Protein AF-W2TUQ8-F1 (afdb_monomer)

Organism: Necator americanus (NCBI:txid51031)

Secondary structure (DSSP, 8-state):
---HHHHHHHHHHHHHHHHHHHHHTT-HHHHHHHHHHHHHHHTTS-----SSHHHHHHHHHHHHHHHHHHHHHHHHHHHHTT----TT--THHHHHHHHHHHHHHHHHH-

Mean predicted aligned error: 3.79 Å

Nearest PDB structures (foldseek):
  2hr2-assembly2_B  TM=3.481E-01  e=4.767E+00  Chlorobaculum tepidum TLS
  5z2c-assembly3_C  TM=3.132E-01  e=8.688E+00  Homo sapiens

Radius of gyration: 14.85 Å; Cα contacts (8 Å, |Δi|>4): 88; chains: 1; bounding box: 42×17×43 Å

InterPro domains:
  IPR021773 Trafficking protein particle complex subunit 11 [PF11817] (6-103)

Foldseek 3Di:
DPAVVVVLVVLLVVLLVVLLVCLVVLNNVVNVVSLVVSCVPQLPDFLGDDPDPLVSLLSSLLSQLVSLVSSLVSVVVSVVVPRDDDPVRHSVVSNVSSVVSVVVSVVSVD

Solvent-accessible surface area (backbone atoms only — not comparable to full-atom values): 6061 Å² total; per-residue (Å²): 127,85,54,60,65,60,52,50,50,52,55,50,50,51,51,51,52,51,31,50,53,25,39,77,69,66,32,58,68,58,24,49,53,50,49,53,51,49,45,71,63,54,68,79,42,85,54,62,95,53,102,38,72,66,56,13,46,42,54,43,37,53,51,48,18,49,53,28,40,51,51,23,53,53,49,54,52,33,41,76,72,67,35,84,81,46,92,89,65,58,48,63,64,32,43,52,51,15,52,52,34,50,52,54,42,55,66,72,74,108

Sequence (110 aa):
MIDIFEWRSVVGLLNYKICELCFLHNMAVEAINQMRRHQAVFFSGPAGVYPTPQLASIELQLWNAKQCWHFAQLFEQAVVNGLTALATLNPGTHLDLAASLYSAVNKSIL

pLDDT: mean 92.05, std 8.43, range [51.94, 98.69]

Structure (mmCIF, N/CA/C/O backbone):
data_AF-W2TUQ8-F1
#
_entry.id   AF-W2TUQ8-F1
#
loop_
_atom_site.group_PDB
_atom_site.id
_atom_site.type_symbol
_atom_site.label_atom_id
_atom_site.label_alt_id
_atom_site.label_comp_id
_atom_site.label_asym_id
_atom_site.label_entity_id
_atom_site.label_seq_id
_atom_site.pdbx_PDB_ins_code
_atom_site.Cartn_x
_atom_site.Cartn_y
_atom_site.Cartn_z
_atom_site.occupancy
_atom_site.B_iso_or_equiv
_atom_site.auth_seq_id
_atom_site.auth_comp_id
_atom_site.auth_asym_id
_atom_site.auth_atom_id
_atom_site.pdbx_PDB_model_num
ATOM 1 N N . MET A 1 1 ? 25.094 -2.078 -5.299 1.00 51.94 1 MET A N 1
ATOM 2 C CA . MET A 1 1 ? 23.861 -1.339 -5.634 1.00 51.94 1 MET A CA 1
ATOM 3 C C . MET A 1 1 ? 22.786 -1.995 -4.788 1.00 51.94 1 MET A C 1
ATOM 5 O O . MET A 1 1 ? 22.574 -3.177 -5.001 1.00 51.94 1 MET A O 1
ATOM 9 N N . ILE A 1 2 ? 22.263 -1.338 -3.743 1.00 57.12 2 ILE A N 1
ATOM 10 C CA . ILE A 1 2 ? 21.142 -1.917 -2.977 1.00 57.12 2 ILE A CA 1
ATOM 11 C C . ILE A 1 2 ? 20.002 -2.096 -3.972 1.00 57.12 2 ILE A C 1
ATOM 13 O O . ILE A 1 2 ? 19.683 -1.148 -4.696 1.00 57.12 2 ILE A O 1
ATOM 17 N N . ASP A 1 3 ? 19.471 -3.309 -4.063 1.00 85.25 3 ASP A N 1
ATOM 18 C CA . ASP A 1 3 ? 18.393 -3.613 -4.987 1.00 85.25 3 ASP A CA 1
ATOM 19 C C . ASP A 1 3 ? 17.174 -2.774 -4.577 1.00 85.25 3 ASP A C 1
ATOM 21 O O . ASP A 1 3 ? 16.718 -2.811 -3.431 1.00 85.25 3 ASP A O 1
ATOM 25 N N . ILE A 1 4 ? 16.664 -1.948 -5.495 1.00 89.44 4 ILE A N 1
ATOM 26 C CA . ILE A 1 4 ? 15.510 -1.084 -5.223 1.00 89.44 4 ILE A CA 1
ATOM 27 C C . ILE A 1 4 ? 14.300 -1.901 -4.753 1.00 89.44 4 ILE A C 1
ATOM 29 O O . ILE A 1 4 ? 13.457 -1.387 -4.015 1.00 89.44 4 ILE A O 1
ATOM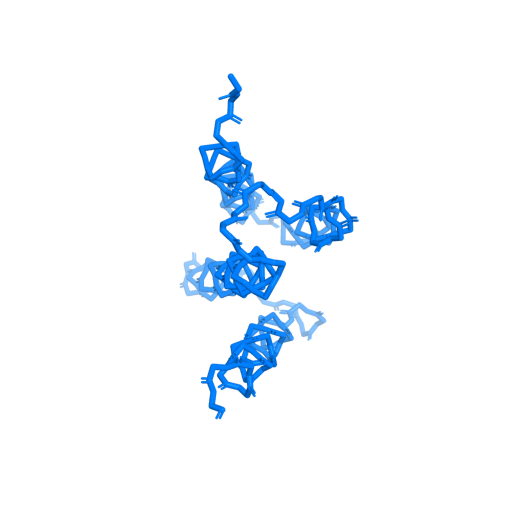 33 N N . PHE A 1 5 ? 14.236 -3.173 -5.152 1.00 87.50 5 PHE A N 1
ATOM 34 C CA . PHE A 1 5 ? 13.241 -4.130 -4.712 1.00 87.50 5 PHE A CA 1
ATOM 35 C C . PHE A 1 5 ? 13.354 -4.435 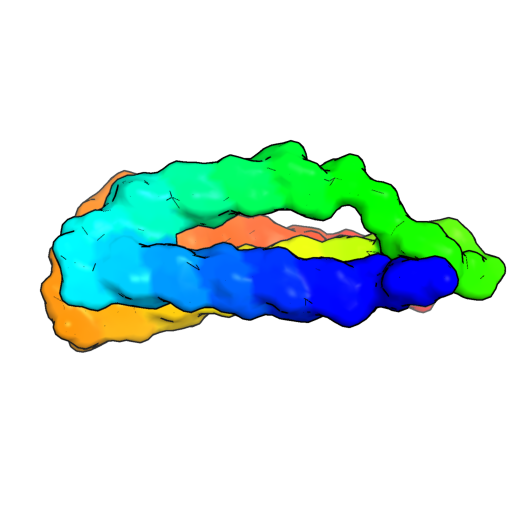-3.212 1.00 87.50 5 PHE A C 1
ATOM 37 O O . PHE A 1 5 ? 12.350 -4.392 -2.496 1.00 87.50 5 PHE A O 1
ATOM 44 N N . GLU A 1 6 ? 14.565 -4.682 -2.706 1.00 91.69 6 GLU A N 1
ATOM 45 C CA . GLU A 1 6 ? 14.816 -4.911 -1.277 1.00 91.69 6 GLU A CA 1
ATOM 46 C C . GLU A 1 6 ? 14.442 -3.670 -0.464 1.00 91.69 6 GLU A C 1
ATOM 48 O O . GLU A 1 6 ? 13.732 -3.760 0.540 1.00 91.69 6 GLU A O 1
ATOM 53 N N . TRP A 1 7 ? 14.841 -2.489 -0.943 1.00 92.56 7 TRP A N 1
ATOM 54 C CA . TRP A 1 7 ? 14.501 -1.224 -0.297 1.00 92.56 7 TRP A CA 1
ATOM 55 C C . TRP A 1 7 ? 12.984 -0.988 -0.243 1.00 92.56 7 TRP A C 1
ATOM 57 O O . TRP A 1 7 ? 12.443 -0.710 0.828 1.00 92.56 7 TRP A O 1
ATOM 67 N N . ARG A 1 8 ? 12.272 -1.167 -1.364 1.00 94.19 8 ARG A N 1
ATOM 68 C CA . ARG A 1 8 ? 10.803 -1.071 -1.421 1.00 94.19 8 ARG A CA 1
ATOM 69 C C . ARG A 1 8 ? 10.118 -2.089 -0.514 1.00 94.19 8 ARG A C 1
ATOM 71 O O . ARG A 1 8 ? 9.096 -1.773 0.098 1.00 94.19 8 ARG A O 1
ATOM 78 N N . SER A 1 9 ? 10.673 -3.293 -0.404 1.00 94.19 9 SER A N 1
ATOM 79 C CA . SER A 1 9 ? 10.156 -4.339 0.482 1.00 94.19 9 SER A CA 1
ATOM 80 C C . SER A 1 9 ? 10.253 -3.922 1.949 1.00 94.19 9 SER A C 1
ATOM 82 O O . SER A 1 9 ? 9.261 -3.998 2.674 1.00 94.19 9 SER A O 1
ATOM 84 N N . VAL A 1 10 ? 11.408 -3.398 2.376 1.00 96.56 10 VAL A N 1
ATOM 85 C CA . VAL A 1 10 ? 11.610 -2.904 3.748 1.00 96.56 10 VAL A CA 1
ATOM 86 C C . VAL A 1 10 ? 10.714 -1.700 4.039 1.00 96.56 10 VAL A C 1
ATOM 88 O O . VAL A 1 10 ? 10.024 -1.678 5.056 1.00 96.56 10 VAL A O 1
ATOM 91 N N . VAL A 1 11 ? 10.671 -0.713 3.142 1.00 96.44 11 VAL A N 1
ATOM 92 C CA . VAL A 1 11 ? 9.857 0.500 3.317 1.00 96.44 11 VAL A CA 1
ATOM 93 C C . VAL A 1 11 ? 8.361 0.172 3.365 1.00 96.44 11 VAL A C 1
ATOM 95 O O . VAL A 1 11 ? 7.640 0.719 4.202 1.00 96.44 11 VAL A O 1
ATOM 98 N N . GLY A 1 12 ? 7.891 -0.742 2.512 1.00 97.81 12 GLY A N 1
ATOM 99 C CA . GLY A 1 12 ? 6.508 -1.218 2.530 1.00 97.81 12 GLY A CA 1
ATOM 100 C C . GLY A 1 12 ? 6.161 -1.960 3.823 1.00 97.81 12 GLY A C 1
ATOM 101 O O . GLY A 1 12 ? 5.147 -1.663 4.452 1.00 97.81 12 GLY A O 1
ATOM 102 N N . LEU A 1 13 ? 7.038 -2.864 4.279 1.00 98.44 13 LEU A N 1
ATOM 103 C CA . LEU A 1 13 ? 6.852 -3.594 5.537 1.00 98.44 13 LEU A CA 1
ATOM 104 C C . LEU A 1 13 ? 6.801 -2.653 6.748 1.00 98.44 13 LEU A C 1
ATOM 106 O O . LEU A 1 13 ? 5.931 -2.800 7.606 1.00 98.44 13 LEU A O 1
ATOM 110 N N . LEU A 1 14 ? 7.706 -1.673 6.817 1.00 98.62 14 LEU A N 1
ATOM 111 C CA . LEU A 1 14 ? 7.708 -0.679 7.890 1.00 98.62 14 LEU A CA 1
ATOM 112 C C . LEU A 1 14 ? 6.414 0.135 7.891 1.00 98.62 14 LEU A C 1
ATOM 114 O O . LEU A 1 14 ? 5.808 0.311 8.944 1.00 98.62 14 LEU A O 1
ATOM 118 N N . ASN A 1 15 ? 5.954 0.584 6.721 1.00 98.56 15 ASN A N 1
ATOM 119 C CA . ASN A 1 15 ? 4.695 1.314 6.619 1.00 98.56 15 ASN A CA 1
ATOM 120 C C . ASN A 1 15 ? 3.500 0.475 7.085 1.00 98.56 15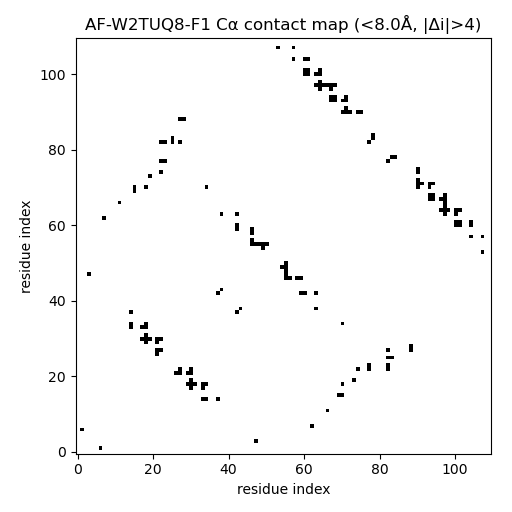 ASN A C 1
ATOM 122 O O . ASN A 1 15 ? 2.683 0.965 7.864 1.00 98.56 15 ASN A O 1
ATOM 126 N N . TYR A 1 16 ? 3.439 -0.791 6.663 1.00 98.62 16 TYR A N 1
ATOM 127 C CA . TYR A 1 16 ? 2.425 -1.741 7.113 1.00 98.62 16 TYR A CA 1
ATOM 128 C C . TYR A 1 16 ? 2.416 -1.853 8.642 1.00 98.62 16 TYR A C 1
ATOM 130 O O . TYR A 1 16 ? 1.373 -1.681 9.267 1.00 98.62 16 TYR A O 1
ATOM 138 N N . LYS A 1 17 ? 3.584 -2.076 9.260 1.00 98.69 17 LYS A N 1
ATOM 139 C CA . LYS A 1 17 ? 3.695 -2.242 10.716 1.00 98.69 17 LYS A CA 1
ATOM 140 C C . LYS A 1 17 ? 3.375 -0.972 11.498 1.00 98.69 17 LYS A C 1
ATOM 142 O O . LYS A 1 17 ? 2.741 -1.063 12.543 1.00 98.69 17 LYS A O 1
ATOM 147 N N . ILE A 1 18 ? 3.743 0.205 10.992 1.00 98.62 18 ILE A N 1
ATOM 148 C CA . ILE A 1 18 ? 3.353 1.477 11.616 1.00 98.62 18 ILE A CA 1
ATOM 149 C C . ILE A 1 18 ? 1.829 1.636 11.580 1.00 98.62 18 I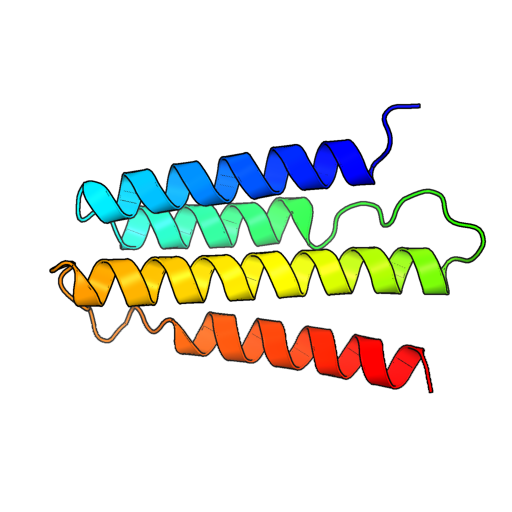LE A C 1
ATOM 151 O O . ILE A 1 18 ? 1.229 1.930 12.611 1.00 98.62 18 ILE A O 1
ATOM 155 N N . CYS A 1 1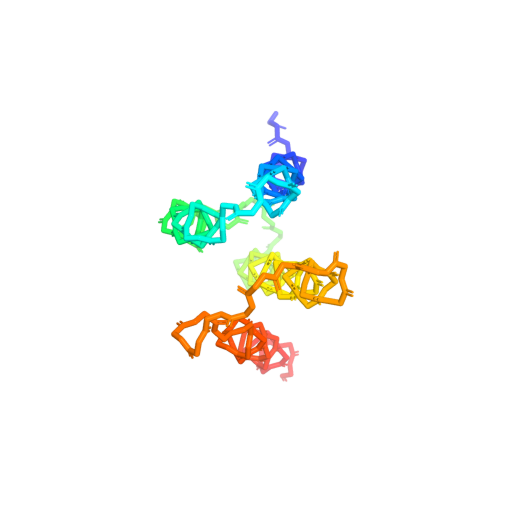9 ? 1.189 1.395 10.431 1.00 97.69 19 CYS A N 1
ATOM 156 C CA . CYS A 1 19 ? -0.269 1.482 10.320 1.00 97.69 19 CYS A CA 1
ATOM 157 C C . CYS A 1 19 ? -0.969 0.454 11.223 1.00 97.69 19 CYS A C 1
ATOM 159 O O . CYS A 1 19 ? -1.953 0.789 11.874 1.00 97.69 19 CYS A O 1
ATOM 161 N N . GLU A 1 20 ? -0.441 -0.771 11.306 1.00 97.75 20 GLU A N 1
ATOM 162 C CA . GLU A 1 20 ? -0.974 -1.844 12.157 1.00 97.75 20 GLU A CA 1
ATOM 163 C C . GLU A 1 20 ? -0.937 -1.427 13.628 1.00 97.75 20 GLU A C 1
ATOM 165 O O . GLU A 1 20 ? -1.947 -1.515 14.321 1.00 97.75 20 GLU A O 1
ATOM 170 N N . LEU A 1 21 ? 0.193 -0.879 14.085 1.00 98.19 21 LEU A N 1
ATOM 171 C CA . LEU A 1 21 ? 0.321 -0.335 15.435 1.00 98.19 21 LEU A CA 1
ATOM 172 C C . LEU A 1 21 ? -0.649 0.821 15.682 1.00 98.19 21 LEU A C 1
ATOM 174 O O . LEU A 1 21 ? -1.276 0.859 16.739 1.00 98.19 21 LEU A O 1
ATOM 178 N N . CYS A 1 22 ? -0.809 1.741 14.728 1.00 96.31 22 CYS A N 1
ATOM 179 C CA . CYS A 1 22 ? -1.789 2.819 14.841 1.00 96.31 22 CYS A CA 1
ATOM 180 C C . CYS A 1 22 ? -3.210 2.265 15.020 1.00 96.31 22 CYS A C 1
ATOM 182 O O . CYS A 1 22 ? -3.915 2.671 15.942 1.00 96.31 22 CYS A O 1
ATOM 184 N N . PHE A 1 23 ? -3.615 1.288 14.208 1.00 95.25 23 PHE A N 1
ATOM 185 C CA . PHE A 1 23 ? -4.932 0.672 14.332 1.00 95.25 23 PHE A CA 1
ATOM 186 C C . PHE A 1 23 ? -5.126 -0.083 15.652 1.00 95.25 23 PHE A C 1
ATOM 188 O O . PHE A 1 23 ? -6.174 0.072 16.275 1.00 95.25 23 PHE A O 1
ATOM 195 N N . LEU A 1 24 ? -4.115 -0.818 16.130 1.00 95.38 24 LEU A N 1
ATOM 196 C CA . LEU A 1 24 ? -4.156 -1.502 17.432 1.00 95.38 24 LEU A CA 1
ATOM 197 C C . LEU A 1 24 ? -4.375 -0.539 18.610 1.00 95.38 24 LEU A C 1
ATOM 199 O O . LEU A 1 24 ? -4.946 -0.931 19.623 1.00 95.38 24 LEU A O 1
ATOM 203 N N . HIS A 1 25 ? -3.956 0.720 18.474 1.00 94.81 25 HIS A N 1
ATOM 204 C CA . HIS A 1 25 ? -4.142 1.770 19.480 1.00 94.81 25 HIS A CA 1
ATOM 205 C C . HIS A 1 25 ? -5.342 2.686 19.185 1.00 94.81 25 HIS A C 1
ATOM 207 O O . HIS A 1 25 ? -5.441 3.770 19.754 1.00 94.81 25 HIS A O 1
ATOM 213 N N . ASN A 1 26 ? -6.253 2.275 18.296 1.00 91.94 26 ASN A N 1
ATOM 214 C CA . ASN A 1 26 ? -7.430 3.048 17.889 1.00 91.94 26 ASN A CA 1
ATOM 215 C C . ASN A 1 26 ? -7.098 4.428 17.266 1.00 91.94 26 ASN A C 1
ATOM 217 O O . ASN A 1 26 ? -7.908 5.353 17.302 1.00 91.94 26 ASN A O 1
ATOM 221 N N . MET A 1 27 ? -5.909 4.561 16.668 1.00 93.50 27 MET A N 1
ATOM 222 C CA . MET A 1 27 ? -5.378 5.772 16.023 1.00 93.50 27 MET A CA 1
ATOM 223 C C . MET A 1 27 ? -5.545 5.704 14.492 1.00 93.50 27 MET A C 1
ATOM 225 O O . MET A 1 27 ? -4.581 5.655 13.724 1.00 93.50 27 MET A O 1
ATOM 229 N N . ALA A 1 28 ? -6.793 5.620 14.020 1.00 92.12 28 ALA A N 1
ATOM 230 C CA . ALA A 1 28 ? -7.089 5.416 12.595 1.00 92.12 28 ALA A CA 1
ATOM 231 C C . ALA A 1 28 ? -6.672 6.606 11.707 1.00 92.12 28 ALA A C 1
ATOM 233 O O . ALA A 1 28 ? -6.244 6.422 10.566 1.00 92.12 28 ALA A O 1
ATOM 234 N N . VAL A 1 29 ? -6.776 7.833 12.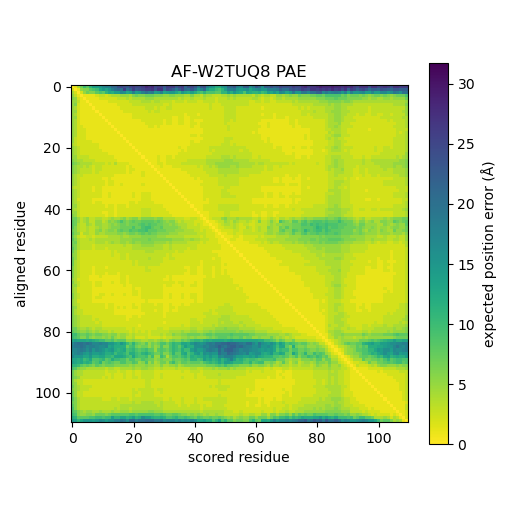224 1.00 91.69 29 VAL A N 1
ATOM 235 C CA . VAL A 1 29 ? -6.414 9.055 11.486 1.00 91.69 29 VAL A CA 1
ATOM 236 C C . VAL A 1 29 ? -4.903 9.113 11.252 1.00 91.69 29 VAL A C 1
ATOM 238 O O . VAL A 1 29 ? -4.449 9.469 10.165 1.00 91.69 29 VAL A O 1
ATOM 241 N N . GLU A 1 30 ? -4.121 8.706 12.245 1.00 94.44 30 GLU A N 1
ATOM 242 C CA . GLU A 1 30 ? -2.667 8.619 12.206 1.00 94.44 30 GLU A CA 1
ATOM 243 C C . GLU A 1 30 ? -2.211 7.573 11.190 1.00 94.44 30 GLU A C 1
ATOM 245 O O . GLU A 1 30 ? -1.339 7.872 10.374 1.00 94.44 30 GLU A O 1
ATOM 250 N N . ALA A 1 31 ? -2.845 6.394 11.166 1.00 95.19 31 ALA A N 1
ATOM 251 C CA . ALA A 1 31 ? -2.574 5.362 10.162 1.00 95.19 31 ALA A CA 1
ATOM 252 C C . ALA A 1 31 ? -2.799 5.890 8.733 1.00 95.19 31 ALA A C 1
ATOM 254 O O . ALA A 1 31 ? -1.984 5.674 7.836 1.00 95.19 31 ALA A O 1
ATOM 255 N N . ILE A 1 32 ? -3.881 6.642 8.518 1.00 93.81 32 ILE A N 1
ATOM 256 C CA . ILE A 1 32 ? -4.203 7.231 7.212 1.00 93.81 32 ILE A CA 1
ATOM 257 C C . ILE A 1 32 ? -3.205 8.320 6.829 1.00 93.81 32 ILE A C 1
ATOM 259 O O . ILE A 1 32 ? -2.740 8.359 5.689 1.00 93.81 32 ILE A O 1
ATOM 263 N N . ASN A 1 33 ? -2.849 9.203 7.760 1.00 94.69 33 ASN A N 1
ATOM 264 C CA . ASN A 1 33 ? -1.844 10.231 7.510 1.00 94.69 33 ASN A CA 1
ATOM 265 C C . ASN A 1 33 ? -0.475 9.609 7.206 1.00 94.69 33 ASN A C 1
ATOM 267 O O . ASN A 1 33 ? 0.220 10.076 6.301 1.00 94.69 33 ASN A O 1
ATOM 271 N N . GLN A 1 34 ? -0.124 8.523 7.896 1.00 96.81 34 GLN A N 1
ATOM 272 C CA . GLN A 1 34 ? 1.070 7.741 7.611 1.00 96.81 34 GLN A CA 1
ATOM 273 C C . GLN A 1 34 ? 1.026 7.147 6.197 1.00 96.81 34 GLN A C 1
ATOM 275 O O . GLN A 1 34 ? 1.982 7.321 5.439 1.00 96.81 34 GLN A O 1
ATOM 280 N N . MET A 1 35 ? -0.090 6.529 5.797 1.00 96.81 35 MET A N 1
ATOM 281 C CA . MET A 1 35 ? -0.260 5.993 4.445 1.00 96.81 35 MET A CA 1
ATOM 282 C C . MET A 1 35 ? -0.166 7.087 3.372 1.00 96.81 35 MET A C 1
ATOM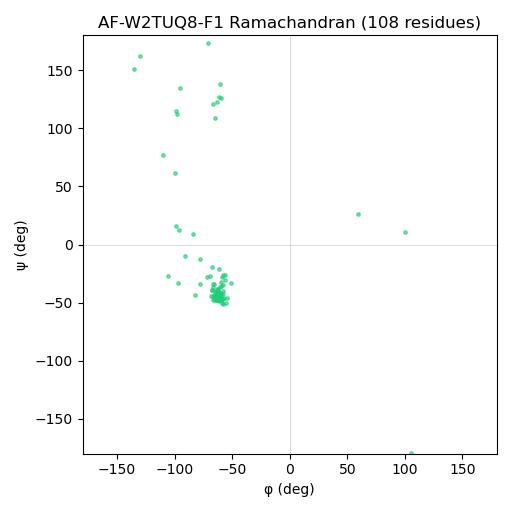 284 O O . MET A 1 35 ? 0.552 6.920 2.389 1.00 96.81 35 MET A O 1
ATOM 288 N N . ARG A 1 36 ? -0.815 8.242 3.565 1.00 95.31 36 ARG A N 1
ATOM 289 C CA . ARG A 1 36 ? -0.722 9.382 2.631 1.00 95.31 36 ARG A CA 1
ATOM 290 C C . ARG A 1 36 ? 0.708 9.895 2.497 1.00 95.31 36 ARG A C 1
ATOM 292 O O . ARG A 1 36 ? 1.160 10.173 1.390 1.00 95.31 36 ARG A O 1
ATOM 299 N N . ARG A 1 37 ? 1.436 10.002 3.613 1.00 96.81 37 ARG A N 1
ATOM 300 C CA . ARG A 1 37 ? 2.849 10.396 3.602 1.00 96.81 37 ARG A CA 1
ATOM 301 C C . ARG A 1 37 ? 3.697 9.370 2.856 1.00 96.81 37 ARG A C 1
ATOM 303 O O . ARG A 1 37 ? 4.529 9.759 2.044 1.00 96.81 37 ARG A O 1
ATOM 310 N N . HIS A 1 38 ? 3.477 8.081 3.102 1.00 97.50 38 HIS A N 1
ATOM 311 C CA . HIS A 1 38 ? 4.161 7.008 2.388 1.00 97.50 38 HIS A CA 1
ATOM 312 C C . HIS A 1 38 ? 3.899 7.084 0.876 1.00 97.50 38 HIS A C 1
ATOM 314 O O . HIS A 1 38 ? 4.846 7.068 0.095 1.00 97.50 38 HIS A O 1
ATOM 320 N N . GLN A 1 39 ? 2.646 7.267 0.454 1.00 96.81 39 GLN A N 1
ATOM 321 C CA . GLN A 1 39 ? 2.301 7.469 -0.955 1.00 96.81 39 GLN A CA 1
ATOM 322 C C . GLN A 1 39 ? 3.031 8.681 -1.548 1.00 96.81 39 GLN A C 1
ATOM 324 O O . GLN A 1 39 ? 3.715 8.549 -2.558 1.00 96.81 39 GLN A O 1
ATOM 329 N N . ALA A 1 40 ? 2.950 9.842 -0.893 1.00 96.19 40 ALA A N 1
ATOM 330 C CA . ALA A 1 40 ? 3.564 11.076 -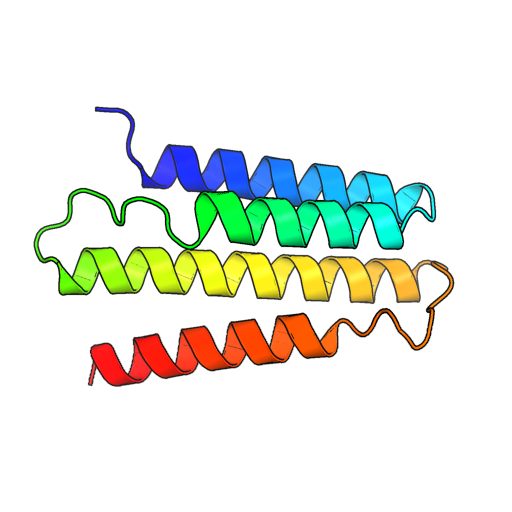1.380 1.00 96.19 40 ALA A CA 1
ATOM 331 C C . ALA A 1 40 ? 5.088 10.967 -1.557 1.00 96.19 40 ALA A C 1
ATOM 333 O O . ALA A 1 40 ? 5.642 11.550 -2.485 1.00 96.19 40 ALA A O 1
ATOM 334 N N . VAL A 1 41 ? 5.765 10.223 -0.677 1.00 95.44 41 VAL A N 1
ATOM 335 C CA . VAL A 1 41 ? 7.223 10.054 -0.724 1.00 95.44 41 VAL A CA 1
ATOM 336 C C . VAL A 1 41 ? 7.643 8.976 -1.724 1.00 95.44 41 VAL A C 1
ATOM 338 O O . VAL A 1 41 ? 8.617 9.169 -2.448 1.00 95.44 41 VAL A O 1
ATOM 341 N N . PHE A 1 42 ? 6.949 7.836 -1.760 1.00 95.62 42 PHE A N 1
ATOM 342 C CA . PHE A 1 42 ? 7.462 6.639 -2.432 1.00 95.62 42 PHE A CA 1
ATOM 343 C C . PHE A 1 42 ? 6.793 6.323 -3.769 1.00 95.62 42 PHE A C 1
ATOM 345 O O . PHE A 1 42 ? 7.446 5.733 -4.627 1.00 95.62 42 PHE A O 1
ATOM 352 N N . PHE A 1 43 ? 5.538 6.728 -3.996 1.00 95.81 43 PHE A N 1
ATOM 353 C CA . PHE A 1 43 ? 4.822 6.337 -5.221 1.00 95.81 43 PHE A CA 1
ATOM 354 C C . PHE A 1 43 ? 5.351 7.048 -6.465 1.00 95.81 43 PHE A C 1
ATOM 356 O O . PHE A 1 43 ? 5.295 6.487 -7.558 1.00 95.81 43 PHE A O 1
ATOM 363 N N . SER A 1 44 ? 5.905 8.246 -6.277 1.00 90.19 44 SER A N 1
ATOM 364 C CA . SER A 1 44 ? 6.599 9.028 -7.306 1.00 90.19 44 SER A CA 1
ATOM 365 C C . SER A 1 44 ? 8.121 8.831 -7.265 1.00 90.19 44 SER A C 1
ATOM 367 O O . SER A 1 44 ? 8.866 9.615 -7.852 1.00 90.19 44 SER A O 1
ATOM 369 N N . GLY A 1 45 ? 8.595 7.826 -6.521 1.00 87.00 45 GLY A N 1
ATOM 370 C CA . GLY A 1 45 ? 10.011 7.511 -6.385 1.00 87.00 45 GLY A CA 1
ATOM 371 C C . GLY A 1 45 ? 10.620 6.909 -7.659 1.00 87.00 45 GLY A C 1
ATOM 372 O O . GLY A 1 45 ? 9.912 6.591 -8.617 1.00 87.00 45 GLY A O 1
ATOM 373 N N . PRO A 1 46 ? 11.950 6.715 -7.688 1.00 88.12 46 PRO A N 1
ATOM 374 C CA . PRO A 1 46 ? 12.626 6.134 -8.841 1.00 88.12 46 PRO A CA 1
ATOM 375 C C . PRO A 1 46 ? 12.105 4.722 -9.132 1.00 88.12 46 PRO A C 1
ATOM 377 O O . PRO A 1 46 ? 11.921 3.915 -8.221 1.00 88.12 46 PRO A O 1
ATOM 380 N N . ALA A 1 47 ? 11.900 4.415 -10.415 1.00 88.25 47 ALA A N 1
ATOM 381 C CA . ALA A 1 47 ? 11.399 3.118 -10.867 1.00 88.25 47 ALA A CA 1
ATOM 382 C C . ALA A 1 47 ? 12.422 1.983 -10.672 1.00 88.25 47 ALA A C 1
ATOM 384 O O . ALA A 1 47 ? 12.019 0.846 -10.436 1.00 88.25 47 ALA A O 1
ATOM 385 N N . GLY A 1 48 ? 13.719 2.309 -10.668 1.00 87.06 48 GLY A N 1
ATOM 386 C CA . GLY A 1 48 ? 14.817 1.350 -10.548 1.00 87.06 48 GLY A CA 1
ATOM 387 C C . GLY A 1 48 ? 15.545 1.106 -11.860 1.00 87.06 48 GLY A C 1
ATOM 388 O O . GLY A 1 48 ? 15.197 1.684 -12.888 1.00 87.06 48 GLY A O 1
ATOM 389 N N . VAL A 1 49 ? 16.552 0.234 -11.820 1.00 89.31 49 VAL A N 1
ATOM 390 C CA . VAL A 1 49 ? 17.271 -0.227 -13.013 1.00 89.31 49 VAL A CA 1
ATOM 391 C C . VAL A 1 49 ? 16.689 -1.573 -13.429 1.00 89.31 49 VAL A C 1
ATOM 393 O O . VAL A 1 49 ? 16.846 -2.560 -12.721 1.00 89.31 49 VAL A O 1
ATOM 396 N N . TYR A 1 50 ? 16.023 -1.598 -14.579 1.00 89.88 50 TYR A N 1
ATOM 397 C CA . TYR A 1 50 ? 15.457 -2.799 -15.197 1.00 89.88 50 TYR A CA 1
ATOM 398 C C . TYR A 1 50 ? 15.889 -2.866 -16.668 1.00 89.88 50 TYR A C 1
ATOM 400 O O . TYR A 1 50 ? 16.259 -1.831 -17.229 1.00 89.88 50 TYR A O 1
ATOM 408 N N . PRO A 1 51 ? 15.802 -4.041 -17.325 1.00 93.62 51 PRO A N 1
ATOM 409 C CA . PRO A 1 51 ? 16.096 -4.185 -18.752 1.00 93.62 51 PRO A CA 1
ATOM 410 C C . PRO A 1 51 ? 15.375 -3.183 -19.663 1.00 93.62 51 PRO A C 1
ATOM 412 O O . PRO A 1 51 ? 15.933 -2.769 -20.676 1.00 93.62 51 PRO A O 1
ATOM 415 N N . THR A 1 52 ? 14.149 -2.778 -19.310 1.00 93.56 52 THR A N 1
ATOM 416 C CA . THR A 1 52 ? 13.401 -1.744 -20.035 1.00 93.56 52 THR A CA 1
ATOM 417 C C . THR A 1 52 ? 12.743 -0.746 -19.072 1.00 93.56 52 THR A C 1
ATOM 419 O O . THR A 1 52 ? 12.357 -1.123 -17.959 1.00 93.56 52 THR A O 1
ATOM 422 N N . PRO A 1 53 ? 12.541 0.520 -19.490 1.00 92.44 53 PRO A N 1
ATOM 423 C CA . PRO A 1 53 ? 11.785 1.501 -18.704 1.00 92.44 53 PRO A CA 1
ATOM 424 C C . PRO A 1 53 ? 10.335 1.074 -18.438 1.00 92.44 53 PRO A C 1
ATOM 426 O O . PRO A 1 53 ? 9.782 1.370 -17.381 1.00 92.44 53 PRO A O 1
ATOM 429 N N . GLN A 1 54 ? 9.730 0.346 -19.383 1.00 93.88 54 GLN A N 1
ATOM 430 C CA . GLN A 1 54 ? 8.390 -0.224 -19.242 1.00 93.88 54 GLN A CA 1
ATOM 431 C C . GLN A 1 54 ? 8.334 -1.208 -18.072 1.00 93.88 54 GLN A C 1
ATOM 433 O O . GLN A 1 54 ? 7.452 -1.092 -17.227 1.00 93.88 54 GLN A O 1
ATOM 438 N N . LEU A 1 55 ? 9.306 -2.121 -17.973 1.00 93.38 55 LEU A N 1
ATOM 439 C CA . LEU A 1 55 ? 9.364 -3.081 -16.874 1.00 93.38 55 LEU A CA 1
ATOM 440 C C . LEU A 1 55 ? 9.592 -2.384 -15.52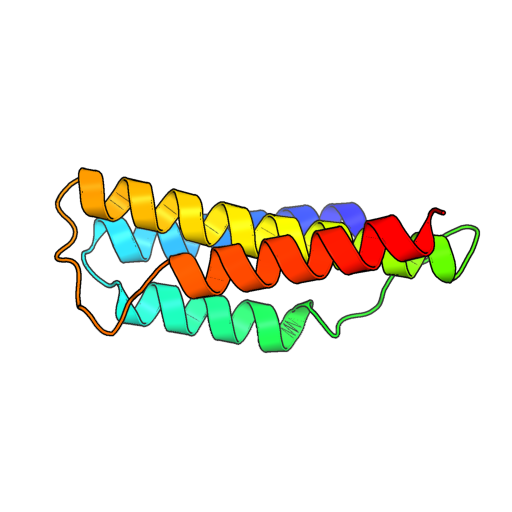6 1.00 93.38 55 LEU A C 1
ATOM 442 O O . LEU A 1 55 ? 8.923 -2.719 -14.553 1.00 93.38 55 LEU A O 1
ATOM 446 N N . ALA A 1 56 ? 10.456 -1.362 -15.483 1.00 93.19 56 ALA A N 1
ATOM 447 C CA . ALA A 1 56 ? 10.658 -0.556 -14.277 1.00 93.19 56 ALA A CA 1
ATOM 448 C C . ALA A 1 56 ? 9.358 0.126 -13.808 1.00 93.19 56 ALA A C 1
ATOM 450 O O . ALA A 1 56 ? 9.049 0.141 -12.615 1.00 93.19 56 ALA A O 1
ATOM 451 N N . SER A 1 57 ? 8.594 0.688 -14.752 1.00 93.56 57 SER A N 1
ATOM 452 C CA . SER A 1 57 ? 7.301 1.329 -14.485 1.00 93.56 57 SER A CA 1
ATOM 453 C C . SER A 1 57 ? 6.253 0.327 -13.996 1.00 93.56 57 SER A C 1
ATOM 455 O O . SER A 1 57 ? 5.554 0.605 -13.023 1.00 93.56 57 SER A O 1
ATOM 457 N N . ILE A 1 58 ? 6.176 -0.850 -14.626 1.00 94.88 58 ILE A N 1
ATOM 458 C CA . ILE A 1 58 ? 5.275 -1.937 -14.223 1.00 94.88 58 ILE A CA 1
ATOM 459 C C . ILE A 1 58 ? 5.569 -2.367 -12.783 1.00 94.88 58 ILE A C 1
ATOM 461 O O . ILE A 1 58 ? 4.656 -2.390 -11.963 1.00 94.88 58 ILE A O 1
ATOM 465 N N . GLU A 1 59 ? 6.832 -2.634 -12.446 1.00 94.44 59 GLU A N 1
ATOM 466 C CA . GLU A 1 59 ? 7.229 -3.037 -11.091 1.00 94.44 59 GLU A CA 1
ATOM 467 C C . GLU A 1 59 ? 6.890 -1.974 -10.038 1.00 94.44 59 GLU A C 1
ATOM 469 O O . GLU A 1 59 ? 6.317 -2.280 -8.991 1.00 94.44 59 GLU A O 1
ATOM 474 N N . LEU A 1 60 ? 7.167 -0.695 -10.323 1.00 95.31 60 LEU A N 1
ATOM 475 C CA . LEU A 1 60 ? 6.788 0.399 -9.425 1.00 95.31 60 LEU A CA 1
ATOM 476 C C . LEU A 1 60 ? 5.268 0.469 -9.217 1.00 95.31 60 LEU A C 1
ATOM 478 O O . LEU A 1 60 ? 4.808 0.574 -8.080 1.00 95.31 60 LEU A O 1
ATOM 482 N N . GLN A 1 61 ? 4.480 0.393 -10.290 1.00 96.56 61 GLN A N 1
ATOM 483 C CA . GLN A 1 61 ? 3.022 0.473 -10.198 1.00 96.56 61 GLN A CA 1
ATOM 484 C C . GLN A 1 61 ? 2.414 -0.736 -9.478 1.00 96.56 61 GLN A C 1
ATOM 486 O O . GLN A 1 61 ? 1.507 -0.558 -8.664 1.00 96.56 61 GLN A O 1
ATOM 491 N N . LEU A 1 62 ? 2.934 -1.946 -9.711 1.00 96.62 62 LEU A N 1
ATOM 492 C CA . LEU A 1 62 ? 2.520 -3.150 -8.987 1.00 96.62 62 LEU A CA 1
ATOM 493 C C . LEU A 1 62 ? 2.830 -3.040 -7.495 1.00 96.62 62 LEU A C 1
ATOM 495 O O . LEU A 1 62 ? 1.985 -3.382 -6.663 1.00 96.62 62 LEU A O 1
ATOM 499 N N . TRP A 1 63 ? 4.006 -2.517 -7.143 1.00 97.50 63 TRP A N 1
ATOM 500 C CA . TRP A 1 63 ? 4.353 -2.263 -5.750 1.00 97.50 63 TRP A CA 1
ATOM 501 C C . TRP A 1 63 ? 3.413 -1.227 -5.114 1.00 97.50 63 TRP A C 1
ATOM 503 O O . TRP A 1 63 ? 2.854 -1.503 -4.051 1.00 97.50 63 TRP A O 1
ATOM 513 N N . ASN A 1 64 ? 3.150 -0.098 -5.784 1.00 97.75 64 ASN A N 1
ATOM 514 C CA . ASN A 1 64 ? 2.207 0.931 -5.325 1.00 97.75 64 ASN A CA 1
ATOM 515 C C . ASN A 1 64 ? 0.795 0.357 -5.093 1.00 97.75 64 ASN A C 1
ATOM 517 O O . ASN A 1 64 ? 0.173 0.606 -4.054 1.00 97.75 64 ASN A O 1
ATOM 521 N N . ALA A 1 65 ? 0.296 -0.446 -6.040 1.00 98.00 65 ALA A N 1
ATOM 522 C CA . ALA A 1 65 ? -1.009 -1.095 -5.943 1.00 98.00 65 ALA A CA 1
ATOM 523 C C . ALA A 1 65 ? -1.072 -2.023 -4.724 1.00 98.00 65 ALA A C 1
ATOM 525 O O . ALA A 1 65 ? -2.016 -1.963 -3.932 1.00 98.00 65 ALA A O 1
ATOM 526 N N . LYS A 1 66 ? -0.013 -2.814 -4.519 1.00 98.00 66 LYS A N 1
ATOM 527 C CA . LYS A 1 66 ? 0.107 -3.740 -3.393 1.00 98.00 66 LYS A CA 1
ATOM 528 C C . LYS A 1 66 ? 0.137 -3.017 -2.043 1.00 98.00 66 LYS A C 1
ATOM 530 O O . LYS A 1 66 ? -0.502 -3.490 -1.106 1.00 98.00 66 LYS A O 1
ATOM 535 N N . GLN A 1 67 ? 0.800 -1.860 -1.934 1.00 98.25 67 GLN A N 1
ATOM 536 C CA . GLN A 1 67 ? 0.764 -1.049 -0.705 1.00 98.25 67 GLN A CA 1
ATOM 537 C C . GLN A 1 67 ? -0.657 -0.561 -0.386 1.00 98.25 67 GLN A C 1
ATOM 539 O O . GLN A 1 67 ? -1.095 -0.641 0.762 1.00 98.25 67 GLN A O 1
ATOM 544 N N . CYS A 1 68 ? -1.398 -0.089 -1.395 1.00 97.94 68 CYS A N 1
ATOM 545 C CA . CYS A 1 68 ? -2.783 0.362 -1.220 1.00 97.94 68 CYS A CA 1
ATOM 546 C C . CYS A 1 68 ? -3.710 -0.781 -0.800 1.00 97.94 68 CYS A C 1
ATOM 548 O O . CYS A 1 68 ? -4.495 -0.625 0.135 1.00 97.94 68 CYS A O 1
ATOM 550 N N . TRP A 1 69 ? -3.575 -1.939 -1.449 1.00 98.00 69 TRP A N 1
ATOM 551 C CA . TRP A 1 69 ? -4.345 -3.130 -1.111 1.00 98.00 69 TRP A CA 1
ATOM 552 C C . TRP A 1 69 ? -4.065 -3.607 0.319 1.00 98.00 69 TRP A C 1
ATOM 554 O O . TRP A 1 69 ? -5.002 -3.806 1.089 1.00 98.00 69 TRP A O 1
ATOM 564 N N . HIS A 1 70 ? -2.791 -3.715 0.716 1.00 98.00 70 HIS A N 1
ATOM 565 C CA . HIS A 1 70 ? -2.428 -4.123 2.075 1.00 98.00 70 HIS A CA 1
ATOM 566 C C . HIS A 1 70 ? -2.973 -3.172 3.139 1.00 98.00 70 HIS A C 1
ATOM 568 O O . HIS A 1 70 ? -3.486 -3.636 4.154 1.00 98.00 70 HIS A O 1
ATOM 574 N N . PHE A 1 71 ? -2.890 -1.858 2.912 1.00 97.38 71 PHE A N 1
ATOM 575 C CA . PHE A 1 71 ? -3.453 -0.880 3.839 1.00 97.38 71 PHE A CA 1
ATOM 576 C C . PHE A 1 71 ? -4.971 -1.046 3.989 1.00 97.38 71 PHE A C 1
ATOM 578 O O . PHE A 1 71 ? -5.481 -1.034 5.107 1.00 97.38 71 PHE A O 1
ATOM 585 N N . ALA A 1 72 ? -5.690 -1.245 2.880 1.00 95.81 72 ALA A N 1
ATOM 586 C CA . ALA A 1 72 ? -7.133 -1.452 2.914 1.00 95.81 72 ALA A CA 1
ATOM 587 C C . ALA A 1 72 ? -7.523 -2.722 3.682 1.00 95.81 72 ALA A C 1
ATOM 589 O O . ALA A 1 72 ? -8.417 -2.666 4.520 1.00 95.81 72 ALA A O 1
ATOM 590 N N . GLN A 1 73 ? -6.829 -3.839 3.437 1.00 96.19 73 GLN A N 1
ATOM 591 C CA . GLN A 1 73 ? -7.058 -5.101 4.149 1.00 96.19 73 GLN A CA 1
ATOM 592 C C . GLN A 1 73 ? -6.768 -4.977 5.646 1.00 96.19 73 GLN A C 1
ATOM 594 O O . GLN A 1 73 ? -7.541 -5.443 6.477 1.00 96.19 73 GLN A O 1
ATOM 599 N N . LEU A 1 74 ? -5.673 -4.302 5.993 1.00 95.94 74 LEU A N 1
ATOM 600 C CA . LEU A 1 74 ? -5.302 -4.053 7.379 1.00 95.94 74 LEU A CA 1
ATOM 601 C C . LEU A 1 74 ? -6.354 -3.198 8.100 1.00 95.94 74 LEU A C 1
ATOM 603 O O . LEU A 1 74 ? -6.703 -3.478 9.245 1.00 95.94 74 LEU A O 1
ATOM 607 N N . PHE A 1 75 ? -6.883 -2.175 7.427 1.00 93.88 75 PHE A N 1
ATOM 608 C CA . PHE A 1 75 ? -7.954 -1.351 7.973 1.00 93.88 75 PHE A CA 1
ATOM 609 C C . PHE A 1 75 ? -9.253 -2.163 8.125 1.00 93.88 75 PHE A C 1
ATOM 611 O O . PHE A 1 75 ? -9.851 -2.167 9.198 1.00 93.88 75 PHE A O 1
ATOM 618 N N . GLU A 1 76 ? -9.669 -2.916 7.107 1.00 93.00 76 GLU A N 1
ATOM 619 C CA . GLU A 1 76 ? -10.842 -3.796 7.193 1.00 93.00 76 GLU A CA 1
ATOM 620 C C . GLU A 1 76 ? -10.739 -4.764 8.383 1.00 93.00 76 GLU A C 1
ATOM 622 O O . GLU A 1 76 ? -11.659 -4.854 9.198 1.00 93.00 76 GLU A O 1
ATOM 627 N N . GLN A 1 77 ? -9.578 -5.399 8.559 1.00 94.12 77 GLN A N 1
ATOM 628 C CA . GLN A 1 77 ? -9.312 -6.269 9.699 1.00 94.12 77 GLN A CA 1
ATOM 629 C C . GLN A 1 77 ? -9.378 -5.519 11.038 1.00 94.12 77 GLN A C 1
ATOM 631 O O . GLN A 1 77 ? -9.929 -6.038 12.008 1.00 94.12 77 GLN A O 1
ATOM 636 N N . ALA A 1 78 ? -8.849 -4.297 11.112 1.00 94.00 78 ALA A N 1
ATOM 637 C CA . ALA A 1 78 ? -8.927 -3.483 12.320 1.00 94.00 78 ALA A CA 1
ATOM 638 C C . ALA A 1 78 ? -10.378 -3.145 12.698 1.00 94.00 78 ALA A C 1
ATOM 640 O O . ALA A 1 78 ? -10.729 -3.225 13.874 1.00 94.00 78 ALA A O 1
ATOM 641 N N . VAL A 1 79 ? -11.230 -2.824 11.718 1.00 91.81 79 VAL A N 1
ATOM 642 C CA . VAL A 1 79 ? -12.667 -2.577 11.938 1.00 91.81 79 VAL A CA 1
ATOM 643 C C . VAL A 1 79 ? -13.357 -3.827 12.473 1.00 91.81 79 VAL A C 1
ATOM 645 O O . VAL A 1 79 ? -14.071 -3.748 13.470 1.00 91.81 79 VAL A O 1
ATOM 648 N N . VAL A 1 80 ? -13.092 -4.992 11.871 1.00 92.00 80 VAL A N 1
ATOM 649 C CA . VAL A 1 80 ? -13.605 -6.282 12.366 1.00 92.00 80 VAL A CA 1
ATOM 650 C C . VAL A 1 80 ? -13.159 -6.546 13.812 1.00 92.00 80 VAL A C 1
ATOM 652 O O . VAL A 1 80 ? -13.933 -7.074 14.606 1.00 92.00 80 VAL A O 1
ATOM 655 N N . ASN A 1 81 ? -11.951 -6.115 14.180 1.00 92.62 81 ASN A N 1
ATOM 656 C CA . ASN A 1 81 ? -11.385 -6.265 15.522 1.00 92.62 81 ASN A CA 1
ATOM 657 C C . ASN A 1 81 ? -11.806 -5.168 16.522 1.00 92.62 81 ASN A C 1
ATOM 659 O O . ASN A 1 81 ? -11.270 -5.120 17.629 1.00 92.62 81 ASN A O 1
ATOM 663 N N . GLY A 1 82 ? -12.763 -4.303 16.170 1.00 89.69 82 GLY A N 1
ATOM 664 C CA . GLY A 1 82 ? -13.350 -3.328 17.094 1.00 89.69 82 GLY A CA 1
ATOM 665 C C . GLY A 1 82 ? -12.815 -1.900 16.980 1.00 89.69 82 GLY A C 1
ATOM 666 O O . GLY A 1 82 ? -13.145 -1.071 17.827 1.00 89.69 82 GLY A O 1
ATOM 667 N N . LEU A 1 83 ? -12.032 -1.580 15.943 1.00 89.25 83 LEU A N 1
ATOM 668 C CA . LEU A 1 83 ? -11.728 -0.190 15.597 1.00 89.25 83 LEU A CA 1
ATOM 669 C C . LEU A 1 83 ? -13.034 0.542 15.250 1.00 89.25 83 LEU A C 1
ATOM 671 O O . LEU A 1 83 ? -13.782 0.107 14.371 1.00 89.25 83 LEU A O 1
ATOM 675 N N . THR A 1 84 ? -13.295 1.681 15.894 1.00 84.19 84 THR A N 1
ATOM 676 C CA . THR A 1 84 ? -14.484 2.488 15.588 1.00 84.19 84 THR A CA 1
ATOM 677 C C . THR A 1 84 ? -14.389 3.037 14.168 1.00 84.19 84 THR A C 1
ATOM 679 O O . THR A 1 84 ? -13.599 3.940 13.884 1.00 84.19 84 THR A O 1
ATOM 682 N N . ALA A 1 85 ? -15.221 2.514 13.269 1.00 70.81 85 ALA A N 1
ATOM 683 C CA . ALA A 1 85 ? -15.310 3.009 11.906 1.00 70.81 85 ALA A CA 1
ATOM 684 C C . ALA A 1 85 ? -15.874 4.438 11.899 1.00 70.81 85 ALA A C 1
ATOM 686 O O . ALA A 1 85 ? -16.990 4.696 12.350 1.00 70.81 85 ALA A O 1
ATOM 687 N N . LEU A 1 86 ? -15.101 5.376 11.360 1.00 74.44 86 LEU A N 1
ATOM 688 C CA . LEU A 1 86 ? -15.568 6.725 11.062 1.00 74.44 86 LEU A CA 1
ATOM 689 C C . LEU A 1 86 ? -15.997 6.767 9.594 1.00 74.44 86 LEU A C 1
ATOM 691 O O . LEU A 1 86 ? -15.262 6.304 8.728 1.00 74.44 86 LEU A O 1
ATOM 695 N N . ALA A 1 87 ? -17.153 7.363 9.291 1.00 67.88 87 ALA A N 1
ATOM 696 C CA . ALA A 1 87 ? -17.676 7.441 7.918 1.00 67.88 87 ALA A CA 1
ATOM 697 C C . ALA A 1 87 ? -16.715 8.138 6.932 1.00 67.88 87 ALA A C 1
ATOM 699 O O . ALA A 1 87 ? -16.734 7.873 5.733 1.00 67.88 87 ALA A O 1
ATOM 700 N N . THR A 1 88 ? -15.851 9.019 7.441 1.00 67.88 88 THR A N 1
ATOM 701 C CA . THR A 1 88 ? -14.806 9.710 6.674 1.00 67.88 88 THR A CA 1
ATOM 702 C C . THR A 1 88 ? -13.581 8.840 6.385 1.00 67.88 88 THR A C 1
ATOM 704 O O . THR A 1 88 ? -12.742 9.218 5.568 1.00 67.88 88 THR A O 1
ATOM 707 N N . LEU A 1 89 ? -13.464 7.684 7.037 1.00 72.19 89 LEU A N 1
ATOM 708 C CA . LEU A 1 89 ? -12.354 6.751 6.912 1.00 72.19 89 LEU A CA 1
ATOM 709 C C . LEU A 1 89 ? -12.848 5.488 6.191 1.00 72.19 89 LEU A C 1
ATOM 711 O O . LEU A 1 89 ? -13.127 4.465 6.805 1.00 72.19 89 LEU A O 1
ATOM 715 N N . ASN A 1 90 ? -12.993 5.583 4.867 1.00 78.81 90 ASN A N 1
ATOM 716 C CA . ASN A 1 90 ? -13.451 4.476 4.027 1.00 78.81 90 ASN A CA 1
ATOM 717 C C . ASN A 1 90 ? -12.259 3.755 3.356 1.00 78.81 90 ASN A C 1
ATOM 719 O O . ASN A 1 90 ? -11.615 4.357 2.481 1.00 78.81 90 ASN A O 1
ATOM 723 N N . PRO A 1 91 ? -11.992 2.469 3.676 1.00 80.50 91 PRO A N 1
ATOM 724 C CA . PRO A 1 91 ? -10.928 1.695 3.029 1.00 80.50 91 PRO A CA 1
ATOM 725 C C . PRO A 1 91 ? -11.138 1.528 1.514 1.00 80.50 91 PRO A C 1
ATOM 727 O O . PRO A 1 91 ? -10.170 1.328 0.779 1.00 80.50 91 PRO A O 1
ATOM 730 N N . GLY A 1 92 ? -12.371 1.690 1.021 1.00 85.88 92 GLY A N 1
ATOM 731 C CA . GLY A 1 92 ? -12.726 1.603 -0.395 1.00 85.88 92 GLY A CA 1
ATOM 732 C C . GLY A 1 92 ? -11.946 2.559 -1.298 1.00 85.88 92 GLY A C 1
ATOM 733 O O . GLY A 1 92 ? -11.640 2.202 -2.428 1.00 85.88 92 GLY A O 1
ATOM 734 N N . THR A 1 93 ? -11.529 3.725 -0.796 1.00 90.00 93 THR A N 1
ATOM 735 C CA . THR A 1 93 ? -10.692 4.662 -1.574 1.00 90.00 93 THR A CA 1
ATOM 736 C C . THR A 1 93 ? -9.304 4.093 -1.889 1.00 90.00 93 THR A C 1
ATOM 738 O O . THR A 1 93 ? -8.761 4.320 -2.968 1.00 90.00 93 THR A O 1
ATOM 741 N N . HIS A 1 94 ? -8.738 3.298 -0.978 1.00 92.38 94 HIS A N 1
ATOM 742 C CA . HIS A 1 94 ? -7.453 2.632 -1.184 1.00 92.38 94 HIS A CA 1
ATOM 743 C C . HIS A 1 94 ? -7.593 1.394 -2.080 1.00 92.38 94 HIS A C 1
ATOM 745 O O . HIS A 1 94 ? -6.695 1.122 -2.877 1.00 92.38 94 HIS A O 1
ATOM 751 N N . LEU A 1 95 ? -8.723 0.680 -2.003 1.00 94.50 95 LEU A N 1
ATOM 752 C CA . LEU A 1 95 ? -9.043 -0.410 -2.933 1.00 94.50 95 LEU A CA 1
ATOM 753 C C . LEU A 1 95 ? -9.242 0.102 -4.364 1.00 94.50 95 LEU A C 1
ATOM 755 O O . LEU A 1 95 ? -8.707 -0.493 -5.296 1.00 94.50 95 LEU A O 1
ATOM 759 N N . ASP A 1 96 ? -9.950 1.219 -4.535 1.00 95.81 96 ASP A N 1
ATOM 760 C CA . ASP A 1 96 ? -10.164 1.861 -5.836 1.00 95.81 96 ASP A CA 1
ATOM 761 C C . ASP A 1 96 ? -8.840 2.305 -6.479 1.00 95.81 96 ASP A C 1
ATOM 763 O O . ASP A 1 96 ? -8.567 2.013 -7.648 1.00 95.81 96 ASP A O 1
ATOM 767 N N . LEU A 1 97 ? -7.948 2.912 -5.687 1.00 96.25 97 LEU A N 1
ATOM 768 C CA . LEU A 1 97 ? -6.607 3.266 -6.151 1.00 96.25 97 LEU A CA 1
ATOM 769 C C . LEU A 1 97 ? -5.777 2.025 -6.520 1.00 96.25 97 LEU A C 1
ATOM 771 O O . LEU A 1 97 ? -5.115 2.022 -7.559 1.00 96.25 97 LEU A O 1
ATOM 775 N N . ALA A 1 98 ? -5.821 0.960 -5.711 1.00 97.69 98 ALA A N 1
ATOM 776 C CA . ALA A 1 98 ? -5.133 -0.294 -6.023 1.00 97.69 98 ALA A CA 1
ATOM 777 C C . ALA A 1 98 ? -5.634 -0.891 -7.349 1.00 97.69 98 ALA A C 1
ATOM 779 O O . ALA A 1 98 ? -4.830 -1.225 -8.220 1.00 97.69 98 ALA A O 1
ATOM 780 N N . ALA A 1 99 ? -6.954 -0.970 -7.533 1.00 97.88 99 ALA A N 1
ATOM 781 C CA . ALA A 1 99 ? -7.579 -1.475 -8.752 1.00 97.88 99 ALA A CA 1
ATOM 782 C C . ALA A 1 99 ? -7.215 -0.628 -9.981 1.00 97.88 99 ALA A C 1
ATOM 784 O O . ALA A 1 99 ? -6.884 -1.176 -11.036 1.00 97.88 99 ALA A O 1
ATOM 785 N N . SER A 1 100 ? -7.208 0.698 -9.837 1.00 97.75 100 SER A N 1
ATOM 786 C CA . SER A 1 100 ? -6.806 1.628 -10.896 1.00 97.75 100 SER A CA 1
ATOM 787 C C . SER A 1 100 ? -5.355 1.409 -11.336 1.00 97.75 100 SER A C 1
ATOM 789 O O . SER A 1 100 ? -5.079 1.347 -12.535 1.00 97.75 100 SER A O 1
ATOM 791 N N . LEU A 1 101 ? -4.436 1.216 -10.384 1.00 97.38 101 LEU A N 1
ATOM 792 C CA . LEU A 1 101 ? -3.026 0.924 -10.666 1.00 97.38 101 LEU A CA 1
ATOM 793 C C . LEU A 1 101 ? -2.845 -0.444 -11.342 1.00 97.38 101 LEU A C 1
ATOM 795 O O . LEU A 1 101 ? -2.145 -0.538 -12.349 1.00 97.38 101 LEU A O 1
ATOM 799 N N . TYR A 1 102 ? -3.518 -1.494 -10.858 1.00 97.38 102 TYR A N 1
ATOM 800 C CA . TYR A 1 102 ? -3.491 -2.806 -11.517 1.00 97.38 102 TYR A CA 1
ATOM 801 C C . TYR A 1 102 ? -4.034 -2.744 -12.951 1.00 97.38 102 TYR A C 1
ATOM 803 O O . TYR A 1 102 ? -3.450 -3.325 -13.864 1.00 97.38 102 TYR A O 1
ATOM 811 N N . SER A 1 103 ? -5.120 -2.002 -13.173 1.00 97.06 103 SER A N 1
ATOM 812 C CA . SER A 1 103 ? -5.692 -1.788 -14.506 1.00 97.06 103 SER A CA 1
ATOM 813 C C . SER A 1 103 ? -4.710 -1.083 -15.450 1.00 97.06 103 SER A C 1
ATOM 815 O O . SER A 1 103 ? -4.560 -1.494 -16.602 1.00 97.06 103 SER A O 1
ATOM 817 N N . ALA A 1 104 ? -3.996 -0.060 -14.966 1.00 95.75 104 ALA A N 1
ATOM 818 C CA . ALA A 1 104 ? -2.969 0.642 -15.737 1.00 95.75 104 ALA A CA 1
ATOM 819 C C . ALA A 1 104 ? -1.794 -0.275 -16.124 1.00 95.75 104 ALA A C 1
ATOM 821 O O . ALA A 1 104 ? -1.347 -0.255 -17.275 1.00 95.75 104 ALA A O 1
ATOM 822 N N . VAL A 1 105 ? -1.343 -1.130 -15.200 1.00 96.25 105 VAL A N 1
ATOM 823 C CA . VAL A 1 105 ? -0.306 -2.136 -15.470 1.00 96.25 105 VAL A CA 1
ATOM 824 C C . VAL A 1 105 ? -0.769 -3.146 -16.515 1.00 96.25 105 VAL A C 1
ATOM 826 O O . VAL A 1 105 ? -0.052 -3.380 -17.483 1.00 96.25 105 VAL A O 1
ATOM 829 N N . ASN A 1 106 ? -1.976 -3.700 -16.374 1.00 95.00 106 ASN A N 1
ATOM 830 C CA . ASN A 1 106 ? -2.506 -4.687 -17.317 1.00 95.00 106 ASN A CA 1
ATOM 831 C C . ASN A 1 106 ? -2.565 -4.138 -18.751 1.00 95.00 106 ASN A C 1
ATOM 833 O O . ASN A 1 106 ? -2.192 -4.832 -19.691 1.00 95.00 106 ASN A O 1
ATOM 837 N N . LYS A 1 107 ? -2.956 -2.868 -18.918 1.00 94.94 107 LYS A N 1
ATOM 838 C CA . LYS A 1 107 ? -2.949 -2.173 -20.219 1.00 94.94 107 LYS A CA 1
ATOM 839 C C . LYS A 1 107 ? -1.552 -1.919 -20.782 1.00 94.94 107 LYS A C 1
ATOM 841 O O . LYS A 1 107 ? -1.434 -1.625 -21.959 1.00 94.94 107 LYS A O 1
ATOM 846 N N . SER A 1 108 ? -0.524 -1.958 -19.938 1.00 90.25 108 SER A N 1
ATOM 847 C CA . SER A 1 108 ? 0.870 -1.758 -20.341 1.00 90.25 108 SER A CA 1
ATOM 848 C C . SER A 1 108 ? 1.567 -3.073 -20.702 1.00 90.25 108 SER A C 1
ATOM 850 O O . SER A 1 108 ? 2.704 -3.030 -21.157 1.00 90.25 108 SER A O 1
ATOM 852 N N . ILE A 1 109 ? 0.942 -4.227 -20.438 1.00 87.00 109 ILE A N 1
ATOM 853 C CA . ILE A 1 109 ? 1.460 -5.565 -20.778 1.00 87.00 109 ILE A CA 1
ATOM 854 C C . ILE A 1 109 ? 0.856 -6.072 -22.097 1.00 87.00 109 ILE A C 1
ATOM 856 O O . ILE A 1 109 ? 1.528 -6.800 -22.826 1.00 87.00 109 ILE A O 1
ATOM 860 N N . LEU A 1 110 ? -0.402 -5.705 -22.368 1.00 67.06 110 LEU A N 1
ATOM 861 C CA . LEU A 1 110 ? -1.142 -6.002 -23.601 1.00 67.06 110 LEU A CA 1
ATOM 862 C C . LEU A 1 110 ? -0.750 -5.056 -24.741 1.00 67.06 110 LEU A C 1
ATOM 864 O O . LEU A 1 110 ? -0.736 -5.537 -25.894 1.00 67.06 110 LEU A O 1
#